Protein AF-A0A0D1L325-F1 (afdb_monomer)

Mean predicted aligned error: 9.27 Å

Foldseek 3Di:
DDPPDPPPPPCPPVNLVVVLVVVQVVCVVVVPQWDWDADPPPGIDIDGND

Structure (mmCIF, N/CA/C/O backbone):
data_AF-A0A0D1L325-F1
#
_entry.id   AF-A0A0D1L325-F1
#
loop_
_atom_site.group_PDB
_atom_site.id
_atom_site.type_symbol
_atom_site.label_atom_id
_atom_site.label_alt_id
_atom_site.label_comp_id
_atom_site.label_asym_id
_atom_site.label_entity_id
_atom_site.label_seq_id
_atom_site.pdbx_PDB_ins_code
_atom_site.Cartn_x
_atom_site.Cartn_y
_atom_site.Cartn_z
_atom_site.occupancy
_atom_site.B_iso_or_equiv
_atom_site.auth_seq_id
_atom_site.auth_comp_id
_atom_site.auth_asym_id
_atom_site.auth_atom_id
_atom_site.pdbx_PDB_model_num
ATOM 1 N N . MET A 1 1 ? -12.468 1.452 -26.838 1.00 40.59 1 MET A N 1
ATOM 2 C CA . MET A 1 1 ? -11.069 1.927 -26.865 1.00 40.59 1 MET A CA 1
ATOM 3 C C . MET A 1 1 ? -10.753 2.384 -25.449 1.00 40.59 1 MET A C 1
ATOM 5 O O . MET A 1 1 ? -11.033 3.518 -25.081 1.00 40.59 1 MET A O 1
ATOM 9 N N . GLU A 1 2 ? -10.381 1.416 -24.616 1.00 41.09 2 GLU A N 1
ATOM 10 C CA . GLU A 1 2 ? -10.244 1.535 -23.162 1.00 41.09 2 GLU A CA 1
ATOM 11 C C . GLU A 1 2 ? -8.886 2.173 -22.851 1.00 41.09 2 GLU A C 1
ATOM 13 O O . G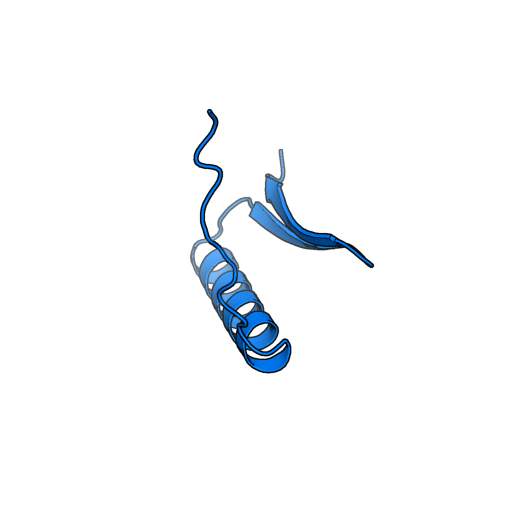LU A 1 2 ? -7.843 1.591 -23.135 1.00 41.09 2 GLU A O 1
ATOM 18 N N .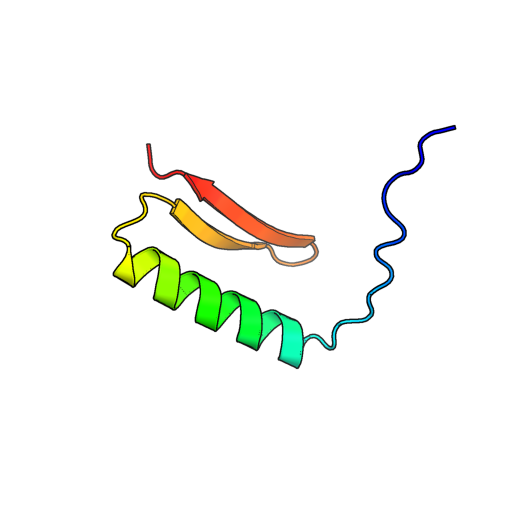 LYS A 1 3 ? -8.886 3.412 -22.346 1.00 44.06 3 LYS A N 1
ATOM 19 C CA . LYS A 1 3 ? -7.678 4.069 -21.834 1.00 44.06 3 LYS A CA 1
ATOM 20 C C . LYS A 1 3 ? -7.360 3.487 -20.457 1.00 44.06 3 LYS A C 1
ATOM 22 O O . LYS A 1 3 ? -7.658 4.103 -19.436 1.00 44.06 3 LYS A O 1
ATOM 27 N N . THR A 1 4 ? -6.790 2.291 -20.425 1.00 40.97 4 THR A N 1
ATOM 28 C CA . THR A 1 4 ? -6.273 1.701 -19.189 1.00 40.97 4 THR A CA 1
ATOM 29 C C . THR A 1 4 ? -4.883 2.269 -18.964 1.00 40.97 4 THR A C 1
ATOM 31 O O . THR A 1 4 ? -3.914 1.741 -19.483 1.00 40.97 4 THR A O 1
ATOM 34 N N . TRP A 1 5 ? -4.849 3.421 -18.291 1.00 50.66 5 TRP A N 1
ATOM 35 C CA . TRP A 1 5 ? -3.723 3.995 -17.556 1.00 50.66 5 TRP A CA 1
ATOM 36 C C . TRP A 1 5 ? -2.332 3.625 -18.087 1.00 50.66 5 TRP A C 1
ATOM 38 O O . TRP A 1 5 ? -1.810 2.552 -17.789 1.00 50.66 5 TRP A O 1
ATOM 48 N N . ASP A 1 6 ? -1.735 4.582 -18.798 1.00 44.25 6 ASP A N 1
ATOM 49 C CA . ASP A 1 6 ? -0.318 4.683 -19.166 1.00 44.25 6 ASP A CA 1
ATOM 50 C C . ASP A 1 6 ? 0.554 4.681 -17.888 1.00 44.25 6 ASP A C 1
ATOM 52 O O . ASP A 1 6 ? 1.068 5.698 -17.428 1.00 44.25 6 ASP A O 1
ATOM 56 N N . THR A 1 7 ? 0.601 3.532 -17.216 1.00 50.66 7 THR A N 1
ATOM 57 C CA . THR A 1 7 ? 1.297 3.322 -15.943 1.00 50.66 7 THR A CA 1
ATOM 58 C C . THR A 1 7 ? 2.609 2.598 -16.193 1.00 50.66 7 THR A C 1
ATOM 60 O O . THR A 1 7 ? 3.067 1.832 -15.354 1.00 50.66 7 THR A O 1
ATOM 63 N N . ASP A 1 8 ? 3.269 2.904 -17.309 1.00 47.44 8 ASP A N 1
ATOM 64 C CA . ASP A 1 8 ? 4.709 2.696 -17.485 1.00 47.44 8 ASP A CA 1
ATOM 65 C C . ASP A 1 8 ? 5.495 3.734 -16.660 1.00 47.44 8 ASP A C 1
ATOM 67 O O . ASP A 1 8 ? 6.504 4.307 -17.075 1.00 47.44 8 ASP A O 1
ATOM 71 N N . ILE A 1 9 ? 5.034 3.998 -15.433 1.00 53.75 9 ILE A N 1
ATOM 72 C CA . ILE A 1 9 ? 5.888 4.603 -14.429 1.00 53.75 9 ILE A CA 1
ATOM 73 C C . ILE A 1 9 ? 6.817 3.462 -14.024 1.00 53.75 9 ILE A C 1
ATOM 75 O O . ILE A 1 9 ? 6.489 2.674 -13.138 1.00 53.75 9 ILE A O 1
ATOM 79 N N . PHE A 1 10 ? 7.951 3.346 -14.720 1.00 52.78 10 PHE A N 1
ATOM 80 C CA . PHE A 1 10 ? 9.104 2.545 -14.311 1.00 52.78 10 PHE A CA 1
ATOM 81 C C . PHE A 1 10 ? 9.626 3.110 -12.984 1.00 52.78 10 PHE A C 1
ATOM 83 O O . PHE A 1 10 ? 10.630 3.817 -12.905 1.00 52.78 10 PHE A O 1
ATOM 90 N N . ILE A 1 11 ? 8.873 2.868 -11.919 1.00 58.38 11 ILE A N 1
ATOM 91 C CA . ILE A 1 11 ? 9.298 3.094 -10.555 1.00 58.38 11 ILE A CA 1
ATOM 92 C C . ILE A 1 11 ? 10.219 1.922 -10.266 1.00 58.38 11 ILE A C 1
ATOM 94 O O . ILE A 1 11 ? 9.760 0.785 -10.204 1.00 58.38 11 ILE A O 1
ATOM 98 N N . ASP A 1 12 ? 11.512 2.209 -10.128 1.00 67.62 12 ASP A N 1
ATOM 99 C CA . ASP A 1 12 ? 12.517 1.221 -9.745 1.00 67.62 12 ASP A CA 1
ATOM 100 C C . ASP A 1 12 ? 11.989 0.361 -8.582 1.00 67.62 12 ASP A C 1
ATOM 102 O O . ASP A 1 12 ? 11.408 0.909 -7.634 1.00 67.62 12 ASP A O 1
ATOM 106 N N . ASP A 1 13 ? 12.164 -0.963 -8.642 1.00 69.50 13 ASP A N 1
ATOM 107 C CA . ASP A 1 13 ? 11.655 -1.905 -7.632 1.00 69.50 13 ASP A CA 1
ATOM 108 C C . ASP A 1 13 ? 12.006 -1.466 -6.201 1.00 69.50 13 ASP A C 1
ATOM 110 O O . ASP A 1 13 ? 11.209 -1.614 -5.266 1.00 69.50 13 ASP A O 1
ATOM 114 N N . ASN A 1 14 ? 13.172 -0.831 -6.029 1.00 73.31 14 ASN A N 1
ATOM 115 C CA . ASN A 1 14 ? 13.608 -0.275 -4.753 1.00 73.31 14 ASN A CA 1
ATOM 116 C C . ASN A 1 14 ? 12.708 0.869 -4.277 1.00 73.31 14 ASN A C 1
ATOM 118 O O . ASN A 1 14 ? 12.347 0.942 -3.100 1.00 73.31 14 ASN A O 1
ATOM 122 N N . THR A 1 15 ? 12.315 1.755 -5.187 1.00 78.31 15 THR A N 1
ATOM 123 C CA . THR A 1 15 ? 11.436 2.886 -4.891 1.00 78.31 15 THR A CA 1
ATOM 124 C C . THR A 1 15 ? 10.044 2.381 -4.523 1.00 78.31 15 THR A C 1
ATOM 126 O O . THR A 1 15 ? 9.514 2.772 -3.480 1.00 78.31 15 THR A O 1
ATOM 129 N N . LEU A 1 16 ? 9.484 1.440 -5.289 1.00 78.94 16 LEU A N 1
ATOM 130 C CA . LEU A 1 16 ? 8.178 0.848 -4.990 1.00 78.94 16 L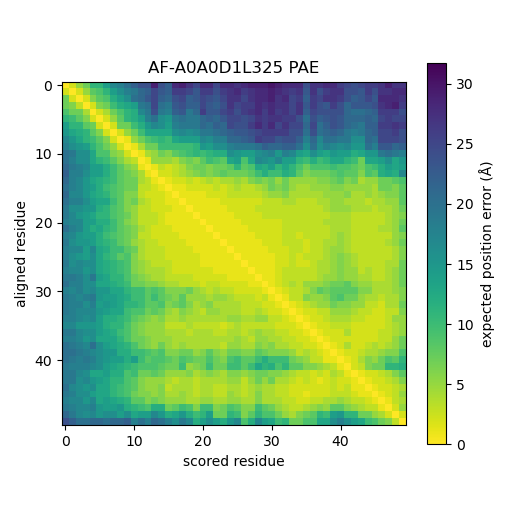EU A CA 1
ATOM 131 C C . LEU A 1 16 ? 8.178 0.162 -3.616 1.00 78.94 16 LEU A C 1
ATOM 133 O O . LEU A 1 16 ? 7.289 0.411 -2.801 1.00 78.94 16 LEU A O 1
ATOM 137 N N . ASN A 1 17 ? 9.212 -0.618 -3.301 1.00 82.12 17 ASN A N 1
ATOM 138 C CA . ASN A 1 17 ? 9.327 -1.294 -2.009 1.00 82.12 17 ASN A CA 1
ATOM 139 C C . ASN A 1 17 ? 9.410 -0.303 -0.827 1.00 82.12 17 ASN A C 1
ATOM 141 O O . ASN A 1 17 ? 8.778 -0.503 0.219 1.00 82.12 17 ASN A O 1
ATOM 145 N N . VAL A 1 18 ? 10.121 0.819 -0.995 1.00 87.00 18 VAL A N 1
ATOM 146 C CA . VAL A 1 18 ? 10.172 1.897 0.007 1.00 87.00 18 VAL A CA 1
ATOM 147 C C . VAL A 1 18 ? 8.795 2.536 0.200 1.00 87.00 18 VAL A C 1
ATOM 149 O O . VAL A 1 18 ? 8.362 2.710 1.344 1.00 87.00 18 VAL A O 1
ATOM 152 N N . TYR A 1 19 ? 8.081 2.859 -0.882 1.00 86.69 19 TYR A N 1
ATOM 153 C CA . TYR A 1 19 ? 6.735 3.434 -0.795 1.00 86.69 19 TYR A CA 1
ATOM 154 C C . TYR A 1 19 ? 5.746 2.478 -0.131 1.00 86.69 19 TYR A C 1
ATOM 156 O O . TYR A 1 19 ? 5.027 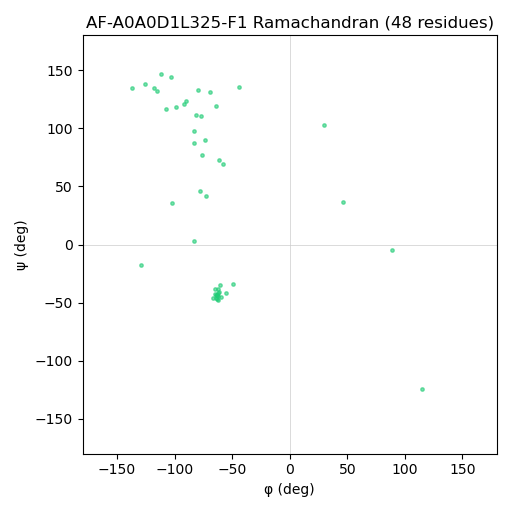2.890 0.782 1.00 86.69 19 TYR A O 1
ATOM 164 N N . ILE A 1 20 ? 5.761 1.196 -0.497 1.00 86.38 20 ILE A N 1
ATOM 165 C CA . ILE A 1 20 ? 4.916 0.175 0.129 1.00 86.38 20 ILE A CA 1
ATOM 166 C C . ILE A 1 20 ? 5.245 0.031 1.621 1.00 86.38 20 ILE A C 1
ATOM 168 O O . ILE A 1 20 ? 4.340 -0.056 2.451 1.00 86.38 20 ILE A O 1
ATOM 172 N N . THR A 1 21 ? 6.523 0.070 2.003 1.00 88.88 21 THR A N 1
ATOM 173 C CA . THR A 1 21 ? 6.938 0.014 3.415 1.00 88.88 21 THR A CA 1
ATOM 174 C C . THR A 1 21 ? 6.429 1.218 4.210 1.00 88.88 21 THR A C 1
ATOM 176 O O . THR A 1 21 ? 5.898 1.056 5.314 1.00 88.88 21 THR A O 1
ATOM 179 N N . ARG A 1 22 ? 6.529 2.427 3.644 1.00 90.50 22 ARG A N 1
ATOM 180 C CA . ARG A 1 22 ? 5.986 3.656 4.248 1.00 90.50 22 ARG A CA 1
ATOM 181 C C . ARG A 1 22 ? 4.466 3.594 4.372 1.00 90.50 22 ARG A C 1
ATOM 183 O O . ARG A 1 22 ? 3.932 3.933 5.426 1.00 90.50 22 ARG A O 1
ATOM 190 N N . LEU A 1 23 ? 3.781 3.113 3.336 1.00 88.75 23 LEU A N 1
ATOM 191 C CA . LEU A 1 23 ? 2.330 2.964 3.329 1.00 88.75 23 LEU A CA 1
ATOM 192 C C . LEU A 1 23 ? 1.874 1.967 4.399 1.00 88.75 23 LEU A C 1
ATOM 194 O O . LEU A 1 23 ? 1.017 2.301 5.209 1.00 88.75 23 LEU A O 1
ATOM 198 N N . ARG A 1 24 ? 2.519 0.797 4.497 1.00 88.81 24 ARG A N 1
ATOM 199 C CA . ARG A 1 24 ? 2.272 -0.18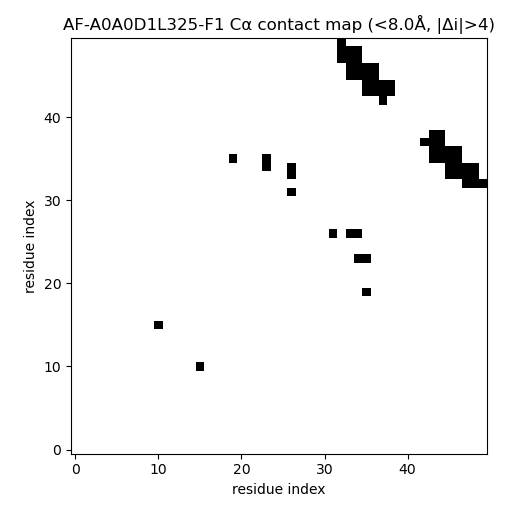1 5.571 1.00 88.81 24 ARG A CA 1
ATOM 200 C C . ARG A 1 24 ? 2.449 0.433 6.958 1.00 88.81 24 ARG A C 1
ATOM 202 O O . ARG A 1 24 ? 1.650 0.158 7.846 1.00 88.81 24 ARG A O 1
ATOM 209 N N . LYS A 1 25 ? 3.483 1.256 7.161 1.00 90.25 25 LYS A N 1
ATOM 210 C CA . LYS A 1 25 ? 3.701 1.946 8.442 1.00 90.25 25 LYS A CA 1
ATOM 211 C C . LYS A 1 25 ? 2.548 2.897 8.762 1.00 90.25 25 LYS A C 1
ATOM 213 O O . LYS A 1 25 ? 1.997 2.808 9.851 1.00 90.25 25 LYS A O 1
ATOM 218 N N . LYS A 1 26 ? 2.140 3.725 7.800 1.00 90.56 26 LYS A N 1
ATOM 219 C CA . LYS A 1 26 ? 1.050 4.689 7.978 1.00 90.56 26 LYS A CA 1
ATOM 220 C C . LYS A 1 26 ? -0.304 4.013 8.208 1.00 90.56 26 LYS A C 1
ATOM 222 O O . LYS A 1 26 ? -1.073 4.458 9.046 1.00 90.56 26 LYS A O 1
ATOM 227 N N . LEU A 1 27 ? -0.581 2.909 7.515 1.00 89.19 27 LEU A N 1
ATOM 228 C CA . LEU A 1 27 ? -1.795 2.115 7.729 1.00 89.19 27 LEU A CA 1
ATOM 229 C C . LEU A 1 27 ? -1.852 1.531 9.146 1.00 89.19 27 LEU A C 1
ATOM 231 O O . LEU A 1 27 ? -2.897 1.601 9.785 1.00 89.19 27 LEU A O 1
ATOM 235 N N . ARG A 1 28 ? -0.720 1.033 9.666 1.00 86.94 28 ARG A N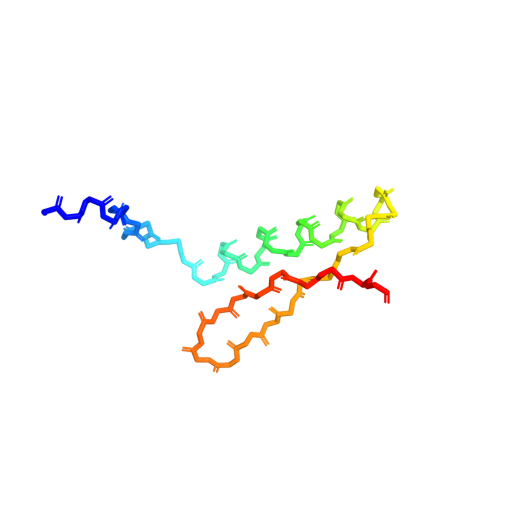 1
ATOM 236 C CA . ARG A 1 28 ? -0.621 0.589 11.066 1.00 86.94 28 ARG A CA 1
ATOM 237 C C . ARG A 1 28 ? -0.826 1.734 12.054 1.00 86.94 28 ARG A C 1
ATOM 239 O O . ARG A 1 28 ? -1.541 1.557 13.029 1.00 86.94 28 ARG A O 1
ATOM 246 N N . GLU A 1 29 ? -0.234 2.900 11.800 1.00 92.25 29 GLU A N 1
ATOM 247 C CA . GLU A 1 29 ? -0.422 4.096 12.640 1.00 92.25 29 GLU A CA 1
ATOM 248 C C . GLU A 1 29 ? -1.887 4.552 12.683 1.00 92.25 29 GLU A C 1
ATOM 250 O O . GLU A 1 29 ? -2.362 5.013 13.716 1.00 92.25 29 GLU A O 1
ATOM 255 N N . LEU A 1 30 ? -2.615 4.388 11.578 1.00 90.50 30 LEU A N 1
ATOM 256 C CA . LEU A 1 30 ? -4.034 4.725 11.474 1.00 90.50 30 LEU A CA 1
ATOM 257 C C . LEU A 1 30 ? -4.968 3.618 11.996 1.00 90.50 30 LEU A C 1
ATOM 259 O O . LEU A 1 30 ? -6.181 3.774 11.881 1.00 90.50 30 LEU A O 1
ATOM 263 N N . ASN A 1 31 ? -4.435 2.510 12.537 1.00 87.12 31 ASN A N 1
ATOM 264 C CA . ASN A 1 31 ? -5.196 1.295 12.870 1.00 87.12 31 ASN A CA 1
ATOM 265 C C . ASN A 1 31 ? -6.143 0.870 11.735 1.00 87.12 31 ASN A C 1
ATOM 267 O O . ASN A 1 31 ? -7.267 0.424 11.966 1.00 87.12 31 ASN A O 1
ATOM 271 N N . ALA A 1 32 ? -5.704 1.055 10.489 1.00 86.88 32 ALA A N 1
ATOM 272 C CA . ALA A 1 32 ? -6.524 0.745 9.338 1.00 86.88 32 ALA A CA 1
ATOM 273 C C . ALA A 1 32 ? -6.695 -0.783 9.247 1.00 86.88 32 ALA A C 1
ATOM 275 O O . ALA A 1 32 ? -5.690 -1.499 9.298 1.00 86.88 32 ALA A O 1
ATOM 276 N N . PRO A 1 33 ? -7.924 -1.302 9.068 1.00 87.25 33 PRO A N 1
ATOM 277 C CA . PRO A 1 33 ? -8.200 -2.736 8.954 1.00 87.25 33 PRO A CA 1
ATOM 278 C C . PRO A 1 33 ? -7.832 -3.252 7.555 1.00 87.25 33 PRO A C 1
ATOM 280 O O . PRO A 1 33 ? -8.613 -3.922 6.885 1.00 87.25 33 PRO A O 1
ATOM 283 N N . VAL A 1 34 ? -6.660 -2.872 7.052 1.00 87.00 34 VAL A N 1
ATOM 284 C CA . VAL A 1 34 ? -6.176 -3.234 5.722 1.00 87.00 34 VAL A CA 1
ATOM 285 C C . VAL A 1 34 ? -4.703 -3.628 5.791 1.00 87.00 34 VAL A C 1
ATOM 287 O O . VAL A 1 34 ? -3.880 -2.952 6.411 1.00 87.00 34 VAL A O 1
ATOM 290 N N . SER A 1 35 ? -4.354 -4.728 5.133 1.00 86.19 35 SER A N 1
ATOM 291 C CA . SER A 1 35 ? -2.991 -5.225 4.977 1.00 86.19 35 SER A CA 1
ATOM 292 C C . SER A 1 35 ? -2.541 -5.101 3.523 1.00 86.19 35 SER A C 1
ATOM 294 O O . SER A 1 35 ? -3.333 -5.214 2.590 1.00 86.19 35 SER A O 1
ATOM 296 N N . ILE A 1 36 ? -1.243 -4.854 3.322 1.00 87.56 36 ILE A N 1
ATOM 297 C CA . ILE A 1 36 ? -0.622 -4.909 1.994 1.00 87.56 36 ILE A CA 1
ATOM 298 C C . ILE A 1 36 ? 0.242 -6.159 1.926 1.00 87.56 36 ILE A C 1
ATOM 300 O O . ILE A 1 36 ? 1.253 -6.250 2.631 1.00 87.56 36 ILE A O 1
ATOM 304 N N . GLU A 1 37 ? -0.104 -7.077 1.039 1.00 86.12 37 GLU A N 1
ATOM 305 C CA . GLU A 1 37 ? 0.594 -8.335 0.785 1.00 86.12 37 GLU A CA 1
ATOM 306 C C . GLU A 1 37 ? 1.413 -8.234 -0.501 1.00 86.12 37 GLU A C 1
ATOM 308 O O . GLU A 1 37 ? 1.024 -7.544 -1.438 1.00 86.12 37 GLU A O 1
ATOM 313 N N . ALA A 1 38 ? 2.581 -8.875 -0.536 1.00 83.88 38 ALA A N 1
ATOM 314 C CA . ALA A 1 38 ? 3.362 -8.999 -1.763 1.00 83.88 38 ALA A CA 1
ATOM 315 C C . ALA A 1 38 ? 2.965 -10.304 -2.464 1.00 83.88 38 ALA A C 1
ATOM 317 O O . ALA A 1 38 ? 3.098 -11.380 -1.880 1.00 83.88 38 ALA A O 1
ATOM 318 N N . VAL A 1 39 ? 2.479 -10.207 -3.699 1.00 83.94 39 VAL A N 1
ATOM 319 C CA . VAL A 1 39 ? 2.106 -11.339 -4.549 1.00 83.94 39 VAL A CA 1
ATOM 320 C C . VAL A 1 39 ? 3.253 -11.613 -5.513 1.00 83.94 39 VAL A C 1
ATOM 322 O O . VAL A 1 39 ? 3.641 -10.767 -6.323 1.00 83.94 39 VAL A O 1
ATOM 325 N N . ARG A 1 40 ? 3.832 -12.811 -5.412 1.00 79.94 40 ARG A N 1
ATOM 326 C CA . ARG A 1 40 ? 4.984 -13.205 -6.227 1.00 79.94 40 ARG A CA 1
ATOM 327 C C . ARG A 1 40 ? 4.596 -13.237 -7.707 1.00 79.94 40 ARG A C 1
ATOM 329 O O . ARG A 1 40 ? 3.753 -14.034 -8.092 1.00 79.94 40 ARG A O 1
ATOM 336 N N . GLY A 1 41 ? 5.265 -12.418 -8.516 1.00 79.06 41 GLY A N 1
ATOM 337 C CA . GLY A 1 41 ? 5.050 -12.349 -9.966 1.00 79.06 41 GLY A CA 1
ATOM 338 C C . GLY A 1 41 ? 3.970 -11.362 -10.416 1.00 79.06 41 GLY A C 1
ATOM 339 O O . GLY A 1 41 ? 3.842 -11.156 -11.615 1.00 79.06 41 GLY A O 1
ATOM 340 N N . GLU A 1 42 ? 3.246 -10.727 -9.486 1.00 77.56 42 GLU A N 1
ATOM 341 C CA . GLU A 1 42 ? 2.158 -9.789 -9.818 1.00 77.56 42 GLU A CA 1
ATOM 342 C C . GLU A 1 42 ? 2.260 -8.432 -9.098 1.00 77.56 42 GLU A C 1
ATOM 344 O O . GLU A 1 42 ? 1.666 -7.455 -9.544 1.00 77.56 42 GLU A O 1
ATOM 349 N N . GLY A 1 43 ? 3.039 -8.328 -8.012 1.00 82.38 43 GLY A N 1
ATOM 350 C CA . GLY A 1 43 ? 3.288 -7.062 -7.315 1.00 82.38 43 GLY A CA 1
ATOM 351 C C . GLY A 1 43 ? 2.720 -7.043 -5.898 1.00 82.38 43 GLY A C 1
ATOM 352 O O . GLY A 1 43 ? 3.081 -7.882 -5.076 1.00 82.38 43 GLY A O 1
ATOM 353 N N . TYR A 1 44 ? 1.869 -6.065 -5.575 1.00 84.25 44 TYR A N 1
ATOM 354 C CA . TYR A 1 44 ? 1.318 -5.880 -4.227 1.00 84.25 44 TYR A CA 1
ATOM 355 C C . TYR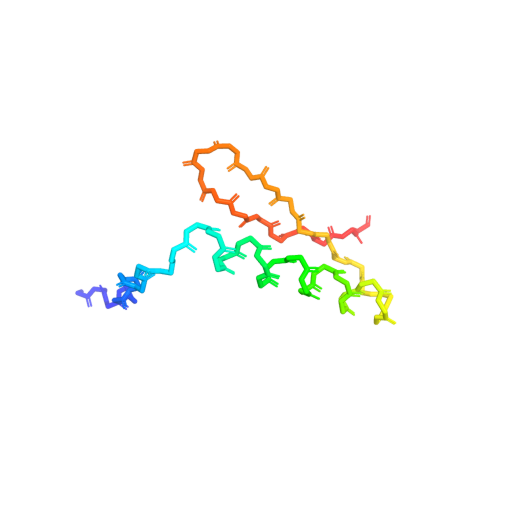 A 1 44 ? -0.210 -5.835 -4.244 1.00 84.25 44 TYR A C 1
ATOM 357 O O . TYR A 1 44 ? -0.806 -5.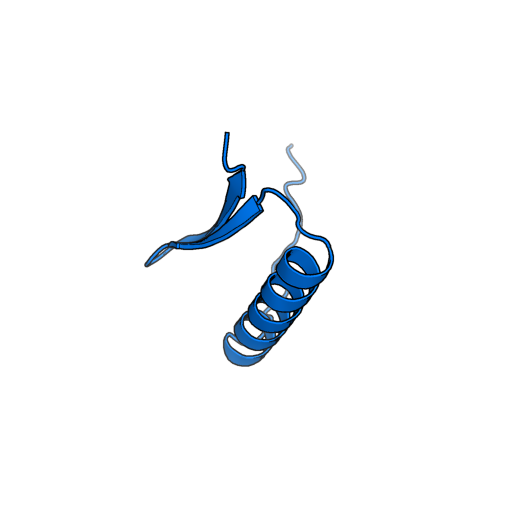162 -5.079 1.00 84.25 44 TYR A O 1
ATOM 365 N N . GLN A 1 45 ? -0.841 -6.497 -3.277 1.00 84.50 45 GLN A N 1
ATOM 366 C CA . GLN A 1 45 ? -2.291 -6.548 -3.118 1.00 84.50 45 GLN A CA 1
ATOM 367 C C . GLN A 1 45 ? -2.710 -5.923 -1.787 1.00 84.50 45 GLN A C 1
ATOM 369 O O . GLN A 1 45 ? -2.128 -6.215 -0.743 1.00 84.50 45 GLN A O 1
ATOM 374 N N . LEU A 1 46 ? -3.745 -5.082 -1.817 1.00 88.62 46 LEU A N 1
ATOM 375 C CA . LEU A 1 46 ? -4.403 -4.571 -0.616 1.00 88.62 46 LEU A CA 1
ATOM 376 C C . LEU A 1 46 ? -5.544 -5.524 -0.230 1.00 88.62 46 LEU A C 1
ATOM 378 O O . LEU A 1 46 ? -6.444 -5.760 -1.035 1.00 88.62 46 LEU A O 1
ATOM 382 N N . A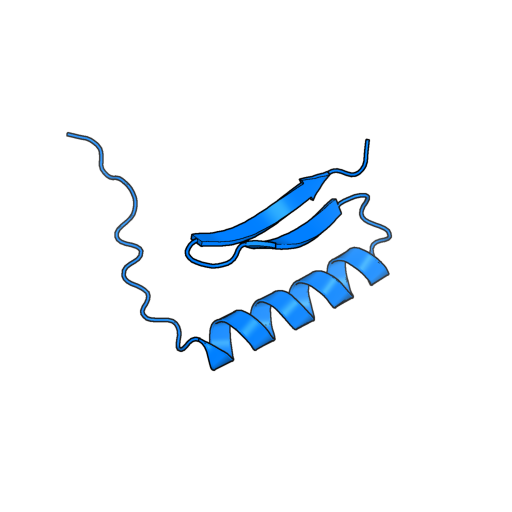RG A 1 47 ? -5.528 -6.055 0.993 1.00 86.06 47 ARG A N 1
ATOM 383 C CA . ARG A 1 47 ? -6.624 -6.852 1.559 1.00 86.06 47 ARG A CA 1
ATOM 384 C C . ARG A 1 47 ? -7.230 -6.127 2.748 1.00 86.06 47 ARG A C 1
ATOM 386 O O . ARG A 1 47 ? -6.505 -5.677 3.627 1.00 86.06 47 ARG A O 1
ATOM 393 N N . ALA A 1 48 ? -8.553 -6.028 2.785 1.00 84.19 48 ALA A N 1
ATOM 394 C CA . ALA A 1 48 ? -9.258 -5.624 3.993 1.00 84.19 48 ALA A CA 1
ATOM 395 C C . ALA A 1 48 ? -9.370 -6.831 4.932 1.00 84.19 48 ALA A C 1
ATOM 397 O O . ALA A 1 48 ? -9.707 -7.930 4.491 1.00 84.19 48 ALA A O 1
ATOM 398 N N . GLN A 1 49 ? -9.053 -6.632 6.207 1.00 72.12 49 GLN A N 1
ATOM 399 C CA . GLN A 1 49 ? -9.305 -7.609 7.258 1.00 72.12 49 GLN A CA 1
ATOM 400 C C . GLN A 1 49 ? -10.766 -7.427 7.692 1.00 72.12 49 GLN A C 1
ATOM 402 O O . GLN A 1 49 ? -11.077 -6.481 8.414 1.00 72.12 49 GLN A O 1
ATOM 407 N N . SER A 1 50 ? -11.656 -8.266 7.151 1.00 55.94 50 SER A N 1
ATOM 408 C CA . SER A 1 50 ? -13.042 -8.427 7.624 1.00 55.94 50 SER A CA 1
ATOM 409 C C . SER A 1 50 ? -13.116 -9.338 8.838 1.00 55.94 50 SER A C 1
ATOM 411 O O . SER A 1 50 ? -12.264 -10.250 8.937 1.00 55.94 50 SER A O 1
#

Secondary structure (DSSP, 8-state):
------------HHHHHHHHHHHHHHHHHTT-SEEEEEETTTEEEEEE--

Organism: Bacillus subtilis (NCBI:txid1423)

Radius of gyration: 13.26 Å; Cα contacts (8 Å, |Δi|>4): 31; chains: 1; bounding box: 27×18×40 Å

Nearest PDB structures (foldseek):
  6juv-assembly1_A  TM=7.412E-01  e=6.697E-01  Pyrococcus yayanosii CH1
  1vyi-assembly1_A  TM=3.694E-01  e=8.332E-01  Rabies virus CVS-11
  8xvt-assembly1_K  TM=5.047E-01  e=2.874E+00  Homo sapiens
  2af6-assembly2_G  TM=4.789E-01  e=9.911E+00  Mycobacterium tuberculosis

InterPro domains:
  IPR001867 OmpR/PhoB-type DNA-binding domain [PF00486] (1-46)
  IPR001867 OmpR/PhoB-type DNA-binding domain [PS51755] (1-48)
  IPR001867 OmpR/PhoB-type DNA-binding domain [cd00383] (1-46)
  IPR016032 Signal transduction response regulator, C-terminal effector [SSF46894] (1-47)
  IPR036388 Winged helix-like DNA-binding domain superfamily [G3DSA:1.10.10.10] (1-50)

pLDDT: mean 75.63, std 16.42, range [40.59, 92.25]

Sequence (50 aa):
MEKTWDTDIFIDDNTLNVYITRLRKKLRELNAPVSIEAVRGEGYQLRAQS

Solvent-accessible surface area (backbone atoms only — not comparable to full-atom values): 3289 Å² total; per-residue (Å²): 137,82,84,77,68,96,67,83,68,83,61,52,70,70,55,48,51,51,52,52,52,52,49,54,50,52,32,58,74,66,68,46,60,53,48,81,45,79,42,91,96,79,49,75,45,81,42,72,67,128